Protein AF-A0A2D6LUP7-F1 (afdb_monomer_lite)

Sequence (105 aa):
MKGVFFRERPFLVLDGVRQMGKVWLNSSFPSGHSFMAFLGLVIFGRYKKLKVFLIVFAFLTLFSRVYLGMHYPSDVVFGGLLGYIVGLFVIWLDEKKYLKVFKLK

Structure (mmCIF, N/CA/C/O backbone):
data_AF-A0A2D6LUP7-F1
#
_entry.id   AF-A0A2D6LUP7-F1
#
loop_
_atom_site.group_PDB
_atom_site.id
_atom_site.type_symbol
_atom_site.label_atom_id
_atom_site.label_alt_id
_atom_site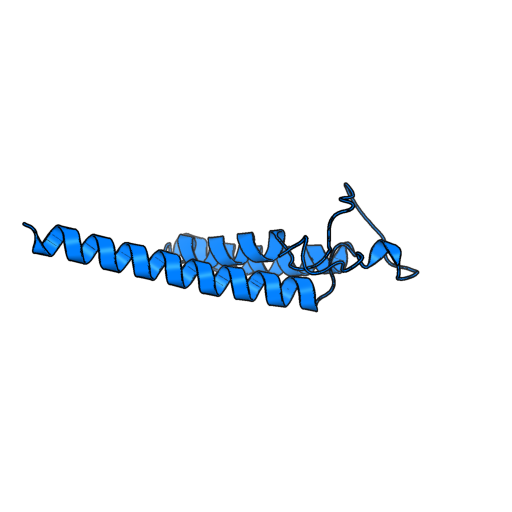.label_comp_id
_atom_site.label_asym_id
_atom_site.label_entity_id
_atom_site.label_seq_id
_atom_site.pdbx_PDB_ins_code
_atom_site.Cartn_x
_atom_site.Cartn_y
_atom_site.Cartn_z
_atom_site.occupancy
_atom_site.B_iso_or_equiv
_atom_site.auth_seq_id
_atom_site.auth_comp_id
_atom_site.auth_asym_id
_atom_site.auth_atom_id
_atom_site.pdbx_PDB_model_num
ATOM 1 N N . MET A 1 1 ? -2.090 -15.728 -6.026 1.00 59.78 1 MET A N 1
ATOM 2 C CA . MET A 1 1 ? -2.022 -14.648 -7.043 1.00 59.78 1 MET A CA 1
ATOM 3 C C . MET A 1 1 ? -0.710 -14.637 -7.824 1.00 59.78 1 MET A C 1
ATOM 5 O O . MET A 1 1 ? -0.777 -14.708 -9.040 1.00 59.78 1 MET A O 1
ATOM 9 N N . LYS A 1 2 ? 0.469 -14.623 -7.181 1.00 57.81 2 LYS A N 1
ATOM 10 C CA . LYS A 1 2 ? 1.764 -14.596 -7.899 1.00 57.81 2 LYS A CA 1
ATOM 11 C C . LYS A 1 2 ? 2.043 -15.786 -8.834 1.00 57.81 2 LYS A C 1
ATOM 13 O O . LYS A 1 2 ? 2.766 -15.615 -9.797 1.00 57.81 2 LYS A O 1
ATOM 18 N N . GLY A 1 3 ? 1.481 -16.964 -8.563 1.00 59.12 3 GLY A N 1
ATOM 19 C CA . GLY A 1 3 ? 1.578 -18.131 -9.457 1.00 59.12 3 GLY A CA 1
ATOM 20 C C . GLY A 1 3 ? 0.499 -18.197 -10.545 1.00 59.12 3 GLY A C 1
ATOM 21 O O . GLY A 1 3 ? 0.471 -19.158 -11.293 1.00 59.12 3 GLY A O 1
ATOM 22 N N . VAL A 1 4 ? -0.412 -17.216 -10.593 1.00 60.06 4 VAL A N 1
ATOM 23 C CA . VAL A 1 4 ? -1.506 -17.151 -11.583 1.00 60.06 4 VAL A CA 1
ATOM 24 C C . VAL A 1 4 ? -1.176 -16.135 -12.675 1.00 60.06 4 VAL A C 1
ATOM 26 O O . VAL A 1 4 ? -1.429 -16.376 -13.847 1.00 60.06 4 VAL A O 1
ATOM 29 N N . PHE A 1 5 ? -0.565 -15.009 -12.297 1.00 62.94 5 PHE A N 1
ATOM 30 C CA . PHE A 1 5 ? -0.082 -14.002 -13.235 1.00 62.94 5 PHE A CA 1
ATOM 31 C C . PHE A 1 5 ? 1.429 -14.148 -13.390 1.00 62.94 5 PHE A C 1
ATOM 33 O O . PHE A 1 5 ? 2.164 -13.771 -12.482 1.00 62.94 5 PHE A O 1
ATOM 40 N N . PHE A 1 6 ? 1.910 -14.661 -14.520 1.00 73.56 6 PHE A N 1
ATOM 41 C CA . PHE A 1 6 ? 3.342 -14.730 -14.839 1.00 73.56 6 PHE A CA 1
ATOM 42 C C . PHE A 1 6 ? 3.825 -13.401 -15.425 1.00 73.56 6 PHE A C 1
ATOM 44 O O . PHE A 1 6 ? 4.205 -13.311 -16.586 1.00 73.56 6 PHE A O 1
ATOM 51 N N . ARG A 1 7 ? 3.751 -12.330 -14.625 1.00 79.50 7 ARG A N 1
ATOM 52 C CA . ARG A 1 7 ? 4.235 -11.015 -15.048 1.00 79.50 7 ARG A CA 1
ATOM 53 C C . ARG A 1 7 ? 5.719 -10.890 -14.729 1.00 79.50 7 ARG A C 1
ATOM 55 O O . ARG A 1 7 ? 6.096 -10.892 -13.553 1.00 79.50 7 ARG A O 1
ATOM 62 N N . GLU A 1 8 ? 6.534 -10.754 -15.765 1.00 82.75 8 GLU A N 1
ATOM 63 C CA . GLU A 1 8 ? 7.959 -10.448 -15.637 1.00 82.75 8 GLU A CA 1
ATOM 64 C C . GLU A 1 8 ? 8.168 -9.087 -14.967 1.00 82.75 8 GLU A C 1
ATOM 66 O O . GLU A 1 8 ? 7.295 -8.216 -14.992 1.00 82.75 8 GLU A O 1
ATOM 71 N N . ARG A 1 9 ? 9.312 -8.905 -14.308 1.00 81.94 9 ARG A N 1
ATOM 72 C CA . ARG A 1 9 ? 9.628 -7.657 -13.603 1.00 81.94 9 ARG A CA 1
ATOM 73 C C . ARG A 1 9 ? 10.212 -6.622 -14.570 1.00 81.94 9 ARG A C 1
ATOM 75 O O . ARG A 1 9 ? 10.909 -7.022 -15.496 1.00 81.94 9 ARG A O 1
ATOM 82 N N . PRO A 1 10 ? 9.998 -5.311 -14.346 1.00 81.12 10 PRO A N 1
ATOM 83 C CA . PRO A 1 10 ? 10.447 -4.268 -15.272 1.00 81.12 10 PRO A CA 1
ATOM 84 C C . PRO A 1 10 ? 11.936 -4.352 -15.636 1.00 81.12 10 PRO A C 1
ATOM 86 O O . PRO A 1 10 ? 12.270 -4.244 -16.808 1.00 81.12 10 PRO A O 1
ATOM 89 N N . PHE A 1 11 ? 12.817 -4.620 -14.665 1.00 79.56 11 PHE A N 1
ATOM 90 C CA . PHE A 1 11 ? 14.265 -4.722 -14.905 1.00 79.56 11 PHE A CA 1
ATOM 91 C C . PHE A 1 11 ? 14.699 -5.895 -15.803 1.00 79.56 11 PHE A C 1
ATOM 93 O O . PHE A 1 11 ? 15.853 -5.931 -16.210 1.00 79.56 11 PHE A O 1
ATOM 100 N N . LEU A 1 12 ? 13.822 -6.872 -16.069 1.00 78.88 12 LEU A N 1
ATOM 101 C CA . LEU A 1 12 ? 14.122 -7.994 -16.967 1.00 78.88 12 LEU A CA 1
ATOM 102 C C . LEU A 1 12 ? 13.835 -7.665 -18.436 1.00 78.88 12 LEU A C 1
ATOM 104 O O . LEU A 1 12 ? 14.376 -8.331 -19.309 1.00 78.88 12 LEU A O 1
ATOM 108 N N . VAL A 1 13 ? 12.965 -6.683 -18.699 1.00 81.62 13 VAL A N 1
ATOM 109 C CA . VAL A 1 13 ? 12.361 -6.471 -20.028 1.00 81.62 13 VAL A CA 1
ATOM 110 C C . VAL A 1 13 ? 12.603 -5.061 -20.565 1.00 81.62 13 VAL A C 1
ATOM 112 O O . VAL A 1 13 ? 12.589 -4.853 -21.772 1.00 81.62 13 VAL A O 1
ATOM 115 N N . LEU A 1 14 ? 12.790 -4.073 -19.686 1.00 81.25 14 LEU A N 1
ATOM 116 C CA . LEU A 1 14 ? 12.957 -2.675 -20.071 1.00 81.25 14 LEU A CA 1
ATOM 117 C C . LEU A 1 14 ? 14.419 -2.241 -19.957 1.00 81.25 14 LEU A C 1
ATOM 119 O O . LEU A 1 14 ? 15.001 -2.257 -18.869 1.00 81.25 14 LEU A O 1
ATOM 123 N N . ASP A 1 15 ? 14.966 -1.759 -21.069 1.00 74.56 15 ASP A N 1
ATOM 124 C CA . ASP A 1 15 ? 16.282 -1.132 -21.107 1.00 74.56 15 ASP A CA 1
ATOM 125 C C . ASP A 1 15 ? 16.301 0.178 -20.304 1.00 74.56 15 ASP A C 1
ATOM 127 O O . ASP A 1 15 ? 15.327 0.932 -20.251 1.00 74.56 15 ASP A O 1
ATOM 131 N N . GLY A 1 16 ? 17.425 0.454 -19.639 1.00 75.88 16 GLY A N 1
ATOM 132 C CA . GLY A 1 16 ? 17.606 1.663 -18.824 1.00 75.88 16 GLY A CA 1
ATOM 133 C C . GLY A 1 16 ? 16.980 1.606 -17.424 1.00 75.88 16 GLY A C 1
ATOM 134 O O . GLY A 1 16 ? 17.138 2.548 -16.643 1.00 75.88 16 GLY A O 1
ATOM 135 N N . VAL A 1 17 ? 16.323 0.504 -17.048 1.00 77.00 17 VAL A N 1
ATOM 136 C CA . VAL A 1 17 ? 15.818 0.309 -15.683 1.00 77.00 17 VAL A CA 1
ATOM 137 C C . VAL A 1 17 ? 16.953 -0.135 -14.762 1.00 77.00 17 VAL A C 1
ATOM 139 O O . VAL A 1 17 ? 17.414 -1.275 -14.791 1.00 77.00 17 VAL A O 1
ATOM 142 N N . ARG A 1 18 ? 17.400 0.774 -13.891 1.00 73.25 18 ARG A N 1
ATOM 143 C CA . ARG A 1 18 ? 18.456 0.478 -12.918 1.00 73.25 18 ARG A CA 1
ATOM 144 C C . ARG A 1 18 ? 17.913 -0.372 -11.768 1.00 73.25 18 ARG A C 1
ATOM 146 O O . ARG A 1 18 ? 17.299 0.141 -10.835 1.00 73.25 18 ARG A O 1
ATOM 153 N N . GLN A 1 19 ? 18.193 -1.669 -11.810 1.00 73.88 19 GLN A N 1
ATOM 154 C CA . GLN A 1 19 ? 17.902 -2.582 -10.711 1.00 73.88 19 GLN A CA 1
ATOM 155 C C . GLN A 1 19 ? 18.833 -2.307 -9.520 1.00 73.88 19 GLN A C 1
ATOM 157 O O . GLN A 1 19 ? 20.056 -2.305 -9.662 1.00 73.88 19 GLN A O 1
ATOM 162 N N . MET A 1 20 ? 18.270 -2.130 -8.323 1.00 68.38 20 MET A N 1
ATOM 163 C CA . MET A 1 20 ? 19.053 -2.041 -7.085 1.00 68.38 20 MET A CA 1
ATOM 164 C C . MET A 1 20 ? 18.507 -3.002 -6.024 1.00 68.38 20 MET A C 1
ATOM 166 O O . MET A 1 20 ? 17.333 -2.944 -5.656 1.00 68.38 20 MET A O 1
ATOM 170 N N . GLY A 1 21 ? 19.378 -3.874 -5.507 1.00 70.56 21 GLY A N 1
ATOM 171 C CA . GLY A 1 21 ? 19.074 -4.813 -4.422 1.00 70.56 21 GLY A CA 1
ATOM 172 C C . GLY A 1 21 ? 18.841 -6.264 -4.863 1.00 70.56 21 GLY A C 1
ATOM 173 O O . GLY A 1 21 ? 19.099 -6.646 -6.004 1.00 70.56 21 GLY A O 1
ATOM 174 N N . LYS A 1 22 ? 18.378 -7.091 -3.912 1.00 74.50 22 LYS A N 1
ATOM 175 C CA . LYS A 1 22 ? 18.201 -8.544 -4.077 1.00 74.50 22 LYS A CA 1
ATOM 176 C C . LYS A 1 22 ? 17.040 -8.876 -5.020 1.00 74.50 22 LYS A C 1
ATOM 178 O O . LYS A 1 22 ? 15.909 -8.429 -4.809 1.00 74.50 22 LYS A O 1
ATOM 183 N N . VAL A 1 23 ? 17.323 -9.716 -6.012 1.00 69.00 23 VAL A N 1
ATOM 184 C CA . VAL A 1 23 ? 16.359 -10.162 -7.024 1.00 69.00 23 VAL A CA 1
ATOM 185 C C . VAL A 1 23 ? 15.550 -11.348 -6.531 1.00 69.00 23 VAL A C 1
ATOM 187 O O . VAL A 1 23 ? 16.081 -12.278 -5.928 1.00 69.00 23 VAL A O 1
ATOM 190 N N . TRP A 1 24 ? 14.260 -11.328 -6.853 1.00 68.88 24 TRP A N 1
ATOM 191 C CA . TRP A 1 24 ? 13.381 -12.479 -6.721 1.00 68.88 24 TRP A CA 1
ATOM 192 C C . TRP A 1 24 ? 12.809 -12.807 -8.098 1.00 68.88 24 TRP A C 1
ATOM 194 O O . TRP A 1 24 ? 12.109 -11.977 -8.676 1.00 68.88 24 TRP A O 1
ATOM 204 N N . LEU A 1 25 ? 13.058 -14.022 -8.590 1.00 68.50 25 LEU A N 1
ATOM 205 C CA . LEU A 1 25 ? 12.558 -14.533 -9.878 1.00 68.50 25 LEU A CA 1
ATOM 206 C C . LEU A 1 25 ? 11.075 -14.954 -9.822 1.00 68.50 25 LEU A C 1
ATOM 208 O O . LEU A 1 25 ? 10.621 -15.820 -10.558 1.00 68.50 25 LEU A O 1
ATOM 212 N N . ASN A 1 26 ? 10.306 -14.359 -8.912 1.00 71.56 26 ASN A N 1
ATOM 213 C CA . ASN A 1 26 ? 8.868 -14.565 -8.807 1.00 71.56 26 ASN A CA 1
ATOM 214 C C . ASN A 1 26 ? 8.106 -13.432 -9.501 1.00 71.56 26 ASN A C 1
ATOM 216 O O . ASN A 1 26 ? 8.640 -12.336 -9.685 1.00 71.56 26 ASN A O 1
ATOM 220 N N . SER A 1 27 ? 6.836 -13.693 -9.823 1.00 77.00 27 SER A N 1
ATOM 221 C CA . SER A 1 27 ? 5.964 -12.729 -10.497 1.00 77.00 27 SER A CA 1
ATOM 222 C C . SER A 1 27 ? 5.998 -11.333 -9.869 1.00 77.00 27 SER A C 1
ATOM 224 O O . SER A 1 27 ? 5.950 -11.168 -8.637 1.00 77.00 27 SER A O 1
ATOM 226 N N . SER A 1 28 ? 6.043 -10.332 -10.752 1.00 73.31 28 SER A N 1
ATOM 227 C CA . SER A 1 28 ? 5.937 -8.913 -10.425 1.00 73.31 28 SER A CA 1
ATOM 228 C C . SER A 1 28 ? 4.562 -8.554 -9.858 1.00 73.31 28 SER A C 1
ATOM 230 O O . SER A 1 28 ? 4.459 -7.666 -9.012 1.00 73.31 28 SER A O 1
ATOM 232 N N . PHE A 1 29 ? 3.504 -9.259 -10.268 1.00 78.12 29 PHE A N 1
ATOM 233 C CA . PHE A 1 29 ? 2.133 -8.918 -9.905 1.00 78.12 29 PHE A CA 1
ATOM 234 C C . PHE A 1 29 ? 1.534 -9.876 -8.860 1.00 78.12 29 PHE A C 1
ATOM 236 O O . PHE A 1 29 ? 1.617 -11.098 -9.008 1.00 78.12 29 PHE A O 1
ATOM 243 N N . PRO A 1 30 ? 0.832 -9.362 -7.834 1.00 81.69 30 PRO A N 1
ATOM 244 C CA . PRO A 1 30 ? 0.801 -7.973 -7.369 1.00 81.69 30 PRO A CA 1
ATOM 245 C C . PRO A 1 30 ? 2.000 -7.639 -6.458 1.00 81.69 30 PRO A C 1
ATOM 247 O O . PRO A 1 30 ? 2.686 -8.531 -5.937 1.00 81.69 30 PRO A O 1
ATOM 250 N N . SER A 1 31 ? 2.238 -6.348 -6.207 1.00 84.94 31 SER A N 1
ATOM 251 C CA . SER A 1 31 ? 3.285 -5.909 -5.275 1.00 84.94 31 SER A CA 1
ATOM 252 C C . SER A 1 31 ? 2.934 -6.265 -3.825 1.00 84.94 31 SER A C 1
ATOM 254 O O . SER A 1 31 ? 2.060 -5.658 -3.204 1.00 84.94 31 SER A O 1
ATOM 256 N N . GLY A 1 32 ? 3.674 -7.219 -3.251 1.00 86.88 32 GLY A N 1
ATOM 257 C CA . GLY A 1 32 ? 3.526 -7.608 -1.842 1.00 86.88 32 GLY A CA 1
ATOM 258 C C . GLY A 1 32 ? 3.931 -6.506 -0.855 1.00 86.88 32 GLY A C 1
ATOM 259 O O . GLY A 1 32 ? 3.308 -6.366 0.191 1.00 86.88 32 GLY A O 1
ATOM 260 N N . HIS A 1 33 ? 4.926 -5.681 -1.202 1.00 88.50 33 HIS A N 1
ATOM 261 C CA . HIS A 1 33 ? 5.335 -4.544 -0.366 1.00 88.50 33 HIS A CA 1
ATOM 262 C C . HIS A 1 33 ? 4.224 -3.494 -0.283 1.00 88.50 33 HIS A C 1
ATOM 264 O O . HIS A 1 33 ? 3.921 -2.998 0.798 1.00 88.50 33 HIS A O 1
ATOM 270 N N . SER A 1 34 ? 3.580 -3.200 -1.416 1.00 91.88 34 SER A N 1
ATOM 271 C CA . SER A 1 34 ? 2.465 -2.251 -1.479 1.00 91.88 34 SER A CA 1
ATOM 272 C C . SER A 1 34 ? 1.250 -2.767 -0.713 1.00 91.88 34 SER A C 1
ATOM 274 O O . SER A 1 34 ? 0.640 -2.006 0.033 1.00 91.88 34 SER A O 1
ATOM 276 N N . PHE A 1 35 ? 0.958 -4.067 -0.832 1.00 93.75 35 PHE A N 1
ATOM 277 C CA . PHE A 1 35 ? -0.084 -4.733 -0.050 1.00 93.75 35 PHE A CA 1
ATOM 278 C C . PHE A 1 35 ? 0.139 -4.573 1.455 1.00 93.75 35 PHE A C 1
ATOM 280 O O . PHE A 1 35 ? -0.733 -4.058 2.151 1.00 93.75 35 PHE A O 1
ATOM 287 N N . MET A 1 36 ? 1.318 -4.953 1.957 1.00 93.44 36 MET A N 1
ATOM 288 C CA . MET A 1 36 ? 1.609 -4.891 3.393 1.00 93.44 36 MET A CA 1
ATOM 289 C C . MET A 1 36 ? 1.622 -3.454 3.925 1.00 93.44 36 MET A C 1
ATOM 291 O O 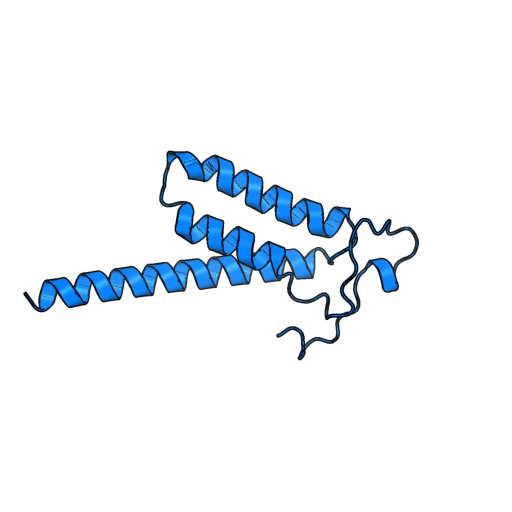. MET A 1 36 ? 1.122 -3.206 5.020 1.00 93.44 36 MET A O 1
ATOM 295 N N . ALA A 1 37 ? 2.142 -2.499 3.149 1.00 93.88 37 ALA A N 1
ATOM 296 C CA . ALA A 1 37 ? 2.182 -1.095 3.545 1.00 93.88 37 ALA A CA 1
ATOM 297 C C . ALA A 1 37 ? 0.776 -0.495 3.712 1.00 93.88 37 ALA A C 1
ATOM 299 O O . ALA A 1 37 ? 0.503 0.155 4.721 1.00 93.88 37 ALA A O 1
ATOM 300 N N . PHE A 1 38 ? -0.135 -0.748 2.767 1.00 94.69 38 PHE A N 1
ATOM 301 C CA . PHE A 1 38 ? -1.515 -0.256 2.855 1.00 94.69 38 PHE A CA 1
ATOM 302 C C . PHE A 1 38 ? -2.351 -1.020 3.886 1.00 94.69 38 PHE A C 1
ATOM 304 O O . PHE A 1 38 ? -3.144 -0.403 4.595 1.00 94.69 38 PHE A O 1
ATOM 311 N N . LEU A 1 39 ? -2.133 -2.328 4.038 1.00 94.56 39 LEU A N 1
ATOM 312 C CA . LEU A 1 39 ? -2.745 -3.119 5.108 1.00 94.56 39 LEU A CA 1
ATOM 313 C C . LEU A 1 39 ? -2.361 -2.568 6.490 1.00 94.56 39 LEU A C 1
ATOM 315 O O . LEU A 1 39 ? -3.226 -2.310 7.328 1.00 94.56 39 LEU A O 1
ATOM 319 N N . GLY A 1 40 ? -1.064 -2.334 6.708 1.00 92.50 40 GLY A N 1
ATOM 320 C CA . GLY A 1 40 ? -0.545 -1.739 7.937 1.00 92.50 40 GLY A CA 1
ATOM 321 C C . GLY A 1 40 ? -1.079 -0.326 8.168 1.00 92.50 40 GLY A C 1
ATOM 322 O O . GLY A 1 40 ? -1.500 -0.009 9.280 1.00 92.50 40 GLY A O 1
ATOM 323 N N . LEU A 1 41 ? -1.145 0.504 7.122 1.00 94.81 41 LEU A N 1
ATOM 324 C CA . LEU A 1 41 ? -1.758 1.830 7.199 1.00 94.81 41 LEU A CA 1
ATOM 325 C C . LEU A 1 41 ? -3.209 1.759 7.692 1.00 94.81 41 LEU A C 1
ATOM 327 O O . LEU A 1 41 ? -3.587 2.549 8.552 1.00 94.81 41 LEU A O 1
ATOM 331 N N . VAL A 1 42 ? -4.021 0.829 7.190 1.00 94.12 42 VAL A N 1
ATOM 332 C CA . VAL A 1 42 ? -5.421 0.704 7.623 1.00 94.12 42 VAL A CA 1
ATOM 333 C C . VAL A 1 42 ? -5.512 0.224 9.072 1.00 94.12 42 VAL A C 1
ATOM 335 O O . VAL A 1 42 ? -6.178 0.861 9.887 1.00 94.12 42 VAL A O 1
ATOM 338 N N . ILE A 1 43 ? -4.793 -0.843 9.426 1.00 93.06 43 ILE A N 1
ATOM 339 C CA . ILE A 1 43 ? -4.873 -1.461 10.761 1.00 93.06 43 ILE A CA 1
ATOM 340 C C . ILE A 1 43 ? -4.297 -0.553 11.854 1.00 93.06 43 ILE A C 1
ATOM 342 O O . ILE A 1 43 ? -4.866 -0.453 12.944 1.00 93.06 43 ILE A O 1
ATOM 346 N N . PHE A 1 44 ? -3.164 0.103 11.599 1.00 91.69 44 PHE A N 1
ATOM 347 C CA . PHE A 1 44 ? -2.479 0.952 12.579 1.00 91.69 44 PHE A CA 1
ATOM 348 C C . PHE A 1 44 ? -2.844 2.437 12.439 1.00 91.69 44 PHE A C 1
ATOM 350 O O . PHE A 1 44 ? -2.611 3.220 13.358 1.00 91.69 44 PHE A O 1
ATOM 357 N N . GLY A 1 45 ? -3.498 2.842 11.349 1.00 89.69 45 GLY A N 1
ATOM 358 C CA . GLY A 1 45 ? -3.955 4.219 11.128 1.00 89.69 45 GLY A CA 1
ATOM 359 C C . GLY A 1 45 ? -5.025 4.697 12.113 1.00 89.69 45 GLY A C 1
ATOM 360 O O . GLY A 1 45 ? -5.258 5.903 12.216 1.00 89.69 45 GLY A O 1
ATOM 361 N N . ARG A 1 46 ? -5.632 3.782 12.885 1.00 86.62 46 ARG A N 1
ATOM 362 C CA . ARG A 1 46 ? -6.495 4.110 14.036 1.00 86.62 46 ARG A CA 1
ATOM 363 C C . ARG A 1 46 ? -5.753 4.858 15.148 1.00 86.62 46 ARG A C 1
ATOM 365 O O . ARG A 1 46 ? -6.362 5.633 15.883 1.00 86.62 46 ARG A O 1
ATOM 372 N N . TYR A 1 47 ? -4.433 4.695 15.246 1.00 90.56 47 TYR A N 1
ATOM 373 C CA . TYR A 1 47 ? -3.603 5.441 16.188 1.00 90.56 47 TYR A CA 1
ATOM 374 C C . TYR A 1 47 ? -3.264 6.818 15.601 1.00 90.56 47 TYR A C 1
ATOM 376 O O . TYR A 1 47 ? -2.333 6.958 14.808 1.00 90.56 47 TYR A O 1
ATOM 384 N N . LYS A 1 48 ? -4.006 7.863 16.009 1.00 86.62 48 LYS A N 1
ATOM 385 C CA . LYS A 1 48 ? -3.898 9.235 15.457 1.00 86.62 48 LYS A CA 1
ATOM 386 C C . LYS A 1 48 ? -2.461 9.769 15.381 1.00 86.62 48 LYS A C 1
ATOM 388 O O . LYS A 1 48 ? -2.110 10.406 14.395 1.00 86.62 48 LYS A O 1
ATOM 393 N N . LYS A 1 49 ? -1.628 9.464 16.385 1.00 91.88 49 LYS A N 1
ATOM 394 C CA . LYS A 1 49 ? -0.214 9.881 16.444 1.00 91.88 49 LYS A CA 1
ATOM 395 C C . LYS A 1 49 ? 0.645 9.283 15.321 1.00 91.88 49 LYS A C 1
ATOM 397 O O . LYS A 1 49 ? 1.614 9.902 14.909 1.00 91.88 49 LYS A O 1
ATOM 402 N N . LEU A 1 50 ? 0.288 8.097 14.826 1.00 91.31 50 LEU A N 1
ATOM 403 C CA . LEU A 1 50 ? 1.044 7.371 13.802 1.00 91.31 50 LEU A CA 1
ATOM 404 C C . LEU A 1 50 ? 0.456 7.536 12.399 1.00 91.31 50 LEU A C 1
ATOM 406 O O . LEU A 1 50 ? 1.140 7.255 11.422 1.00 91.31 50 LEU A O 1
ATOM 410 N N . LYS A 1 51 ? -0.791 8.004 12.268 1.00 89.19 51 LYS A N 1
ATOM 411 C CA . LYS A 1 51 ? -1.511 8.034 10.987 1.00 89.19 51 LYS A CA 1
ATOM 412 C C . LYS A 1 51 ? -0.757 8.788 9.890 1.00 89.19 51 LYS A C 1
ATOM 414 O O . LYS A 1 51 ? -0.599 8.256 8.799 1.00 89.19 51 LYS A O 1
ATOM 419 N N . VAL A 1 52 ? -0.270 9.998 10.175 1.00 93.75 52 VAL A N 1
ATOM 420 C CA . VAL A 1 52 ? 0.464 10.807 9.184 1.00 93.75 52 VAL A CA 1
ATOM 421 C C . VAL A 1 52 ? 1.753 10.104 8.761 1.00 93.75 52 VAL A C 1
ATOM 423 O O . VAL A 1 52 ? 2.007 9.958 7.569 1.00 93.75 52 VAL A O 1
ATOM 426 N N . PHE A 1 53 ? 2.517 9.590 9.729 1.00 95.12 53 PHE A N 1
ATOM 427 C CA . PHE A 1 53 ? 3.732 8.823 9.461 1.00 95.12 53 PHE A CA 1
ATOM 428 C C . PHE A 1 53 ? 3.451 7.594 8.587 1.00 95.12 53 PHE A C 1
ATOM 430 O O . PHE A 1 53 ? 4.143 7.374 7.599 1.00 95.12 53 PHE A O 1
ATOM 437 N N . LEU A 1 54 ? 2.403 6.827 8.898 1.00 93.25 54 LEU A N 1
ATOM 438 C CA . LEU A 1 54 ? 2.022 5.632 8.144 1.00 93.25 54 LEU A CA 1
ATOM 439 C C . LEU A 1 54 ? 1.564 5.958 6.720 1.00 93.25 54 LEU A C 1
ATOM 441 O O . LEU A 1 54 ? 1.869 5.197 5.805 1.00 93.25 54 LEU A O 1
ATOM 445 N N . ILE A 1 55 ? 0.860 7.078 6.517 1.00 93.25 55 ILE A N 1
ATOM 446 C CA . ILE A 1 55 ? 0.468 7.541 5.178 1.00 93.25 55 ILE A CA 1
ATOM 447 C C . ILE A 1 55 ? 1.727 7.820 4.359 1.00 93.25 55 ILE A C 1
ATOM 449 O O . ILE A 1 55 ? 1.901 7.250 3.283 1.00 93.25 55 ILE A O 1
ATOM 453 N N . VAL A 1 56 ? 2.632 8.643 4.894 1.00 95.75 56 VAL A N 1
ATOM 454 C CA . VAL A 1 56 ? 3.894 8.987 4.224 1.00 95.75 56 VAL A CA 1
ATOM 455 C C . VAL A 1 56 ? 4.713 7.727 3.942 1.00 95.75 56 VAL A C 1
ATOM 457 O O . VAL A 1 56 ? 5.165 7.523 2.818 1.00 95.75 56 VAL A O 1
ATOM 460 N N . PHE A 1 57 ? 4.840 6.833 4.922 1.00 94.69 57 PHE A N 1
ATOM 461 C CA . PHE A 1 57 ? 5.563 5.573 4.783 1.00 94.69 57 PHE A CA 1
ATOM 462 C C . PHE A 1 57 ? 4.970 4.666 3.695 1.00 94.69 57 PHE A C 1
ATOM 464 O O . PHE A 1 57 ? 5.713 4.081 2.900 1.00 94.69 57 PHE A O 1
ATOM 471 N N . ALA A 1 58 ? 3.640 4.573 3.605 1.00 92.69 58 ALA A N 1
ATOM 472 C CA . ALA A 1 58 ? 2.977 3.793 2.568 1.00 92.69 58 ALA A CA 1
ATOM 473 C C . ALA A 1 58 ? 3.273 4.356 1.171 1.00 92.69 58 ALA A C 1
ATOM 475 O O . ALA A 1 58 ? 3.704 3.609 0.291 1.00 92.69 58 ALA A O 1
ATOM 476 N N . PHE A 1 59 ? 3.138 5.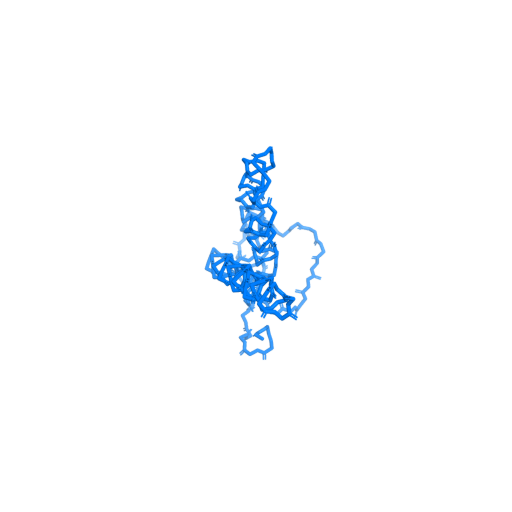669 0.972 1.00 93.81 59 PHE A N 1
ATOM 477 C CA . PHE A 1 59 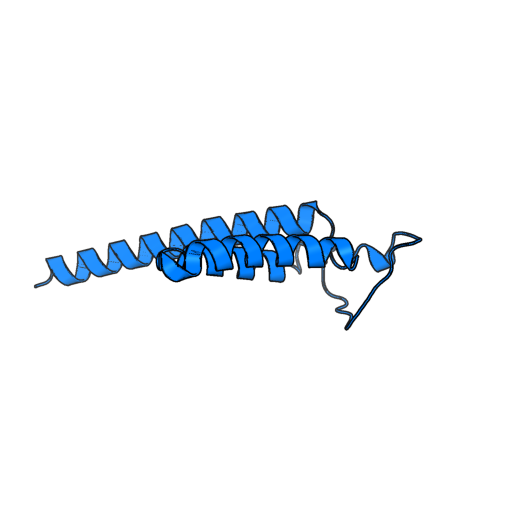? 3.438 6.302 -0.317 1.00 93.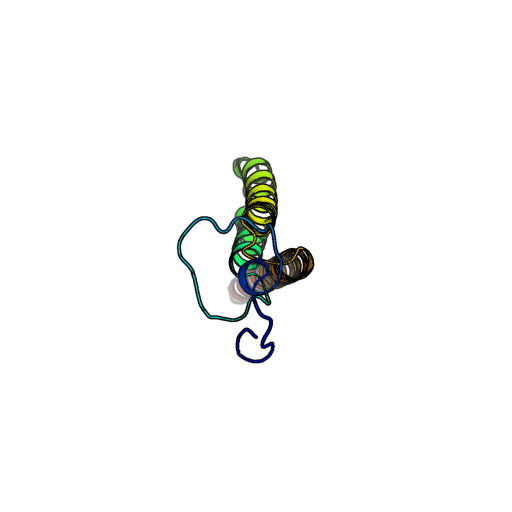81 59 PHE A CA 1
ATOM 478 C C . PHE A 1 59 ? 4.924 6.224 -0.695 1.00 93.81 59 PHE A C 1
ATOM 480 O O . PHE A 1 59 ? 5.243 5.929 -1.848 1.00 93.81 59 PHE A O 1
ATOM 487 N N . LEU A 1 60 ? 5.840 6.385 0.264 1.00 94.50 60 LEU A N 1
ATOM 488 C CA . LEU A 1 60 ? 7.275 6.177 0.033 1.00 94.50 60 LEU A CA 1
ATOM 489 C C . LEU A 1 60 ? 7.584 4.728 -0.356 1.00 94.50 60 LEU A C 1
ATOM 491 O O . LEU A 1 60 ? 8.410 4.480 -1.235 1.00 94.50 60 LEU A O 1
ATOM 495 N N . THR A 1 61 ? 6.885 3.759 0.240 1.00 92.31 61 THR A N 1
ATOM 496 C CA . THR A 1 61 ? 7.027 2.348 -0.135 1.00 92.31 61 THR A CA 1
ATOM 497 C C . THR A 1 61 ? 6.595 2.127 -1.584 1.00 92.31 61 THR A C 1
ATOM 499 O O . THR A 1 61 ? 7.347 1.508 -2.340 1.00 92.31 61 THR A O 1
ATOM 502 N N . LEU A 1 62 ? 5.445 2.677 -1.994 1.00 92.56 62 LEU A N 1
ATOM 503 C CA . LEU A 1 62 ? 4.957 2.643 -3.381 1.00 92.56 62 LEU A CA 1
ATOM 504 C C . LEU A 1 62 ? 5.996 3.214 -4.349 1.00 92.56 62 LEU A C 1
ATOM 506 O O . LEU A 1 62 ? 6.404 2.527 -5.289 1.00 92.56 62 LEU A O 1
ATOM 510 N N . PHE A 1 63 ? 6.462 4.433 -4.069 1.00 91.50 63 PHE A N 1
ATOM 511 C CA . PHE A 1 63 ? 7.465 5.116 -4.877 1.00 91.50 63 PHE A CA 1
ATOM 512 C C . PHE A 1 63 ? 8.750 4.292 -4.991 1.00 91.50 63 PHE A C 1
ATOM 514 O O . PHE A 1 63 ? 9.225 4.055 -6.098 1.00 91.50 63 PHE A O 1
ATOM 521 N N . SER A 1 64 ? 9.261 3.754 -3.878 1.00 89.38 64 SER A N 1
ATOM 522 C CA . SER A 1 64 ? 10.488 2.949 -3.882 1.00 89.38 64 SER A CA 1
ATOM 523 C C . SER A 1 64 ? 10.396 1.727 -4.801 1.00 89.38 64 SER A C 1
ATOM 525 O O . SER A 1 64 ? 11.387 1.339 -5.411 1.00 89.38 64 SER A O 1
ATOM 527 N N . ARG A 1 65 ? 9.219 1.093 -4.912 1.00 89.12 65 ARG A N 1
ATOM 528 C CA . ARG A 1 65 ? 9.059 -0.123 -5.725 1.00 89.12 65 ARG A CA 1
ATOM 529 C C . ARG A 1 65 ? 9.084 0.174 -7.221 1.00 89.12 65 ARG A C 1
ATOM 531 O O . ARG A 1 65 ? 9.600 -0.654 -7.970 1.00 89.12 65 ARG A O 1
ATOM 538 N N . VAL A 1 66 ? 8.564 1.333 -7.621 1.00 89.06 66 VAL A N 1
ATOM 539 C CA . VAL A 1 66 ? 8.617 1.811 -9.009 1.00 89.06 66 VAL A CA 1
ATOM 540 C C . VAL A 1 66 ? 10.007 2.360 -9.327 1.00 89.06 66 VAL A C 1
ATOM 542 O O . VAL A 1 66 ? 10.605 1.957 -10.316 1.00 89.06 66 VAL A O 1
ATOM 545 N N . TYR A 1 67 ? 10.555 3.211 -8.454 1.00 87.81 67 TYR A N 1
ATOM 546 C CA . TYR A 1 67 ? 11.858 3.856 -8.644 1.00 87.81 67 TYR A CA 1
ATOM 547 C C . TYR A 1 67 ? 13.008 2.851 -8.786 1.00 87.81 67 TYR A C 1
ATOM 549 O O . TYR A 1 67 ? 13.889 3.029 -9.618 1.00 87.81 67 TYR A O 1
ATOM 557 N N . LEU A 1 68 ? 12.981 1.759 -8.016 1.00 85.62 68 LEU A N 1
ATOM 558 C CA . LEU A 1 68 ? 13.991 0.698 -8.103 1.00 85.62 68 LEU A CA 1
ATOM 559 C C . LEU A 1 68 ? 13.781 -0.265 -9.285 1.00 85.62 68 LEU A C 1
ATOM 561 O O . LEU A 1 68 ? 14.480 -1.274 -9.373 1.00 85.62 68 LEU A O 1
ATOM 565 N N . GLY A 1 69 ? 12.776 -0.032 -10.135 1.00 81.94 69 GLY A N 1
ATOM 566 C CA . GLY A 1 69 ? 12.479 -0.904 -11.273 1.00 81.94 69 GLY A CA 1
ATOM 567 C C . GLY A 1 69 ? 11.934 -2.282 -10.893 1.00 81.94 69 GLY A C 1
ATOM 568 O O . GLY A 1 69 ? 11.918 -3.197 -11.714 1.00 81.94 69 GLY A O 1
ATOM 569 N N . MET A 1 70 ? 11.505 -2.464 -9.641 1.00 82.25 70 MET A N 1
ATOM 570 C CA . MET A 1 70 ? 11.133 -3.779 -9.108 1.00 82.25 70 MET A CA 1
ATOM 571 C C . MET A 1 70 ? 9.708 -4.191 -9.470 1.00 82.25 70 MET A C 1
ATOM 573 O O . MET A 1 70 ? 9.413 -5.390 -9.454 1.00 82.25 70 MET A O 1
ATOM 577 N N . HIS A 1 71 ? 8.838 -3.213 -9.733 1.00 86.81 71 HIS A N 1
ATOM 578 C CA . HIS A 1 71 ? 7.418 -3.389 -10.017 1.00 86.81 71 HIS A CA 1
ATOM 579 C C . HIS A 1 71 ? 6.902 -2.292 -10.953 1.00 86.81 71 HIS A C 1
ATOM 581 O O . HIS A 1 71 ? 7.342 -1.144 -10.874 1.00 86.81 71 HIS A O 1
ATOM 587 N N . TYR A 1 72 ? 5.921 -2.625 -11.791 1.00 88.00 72 TYR A N 1
ATOM 588 C CA . TYR A 1 72 ? 5.215 -1.628 -12.594 1.00 88.00 72 TYR A CA 1
ATOM 589 C C . TYR A 1 72 ? 4.304 -0.762 -11.711 1.00 88.00 72 TYR A C 1
ATOM 591 O O . TYR A 1 72 ? 3.783 -1.268 -10.712 1.00 88.00 72 TYR A O 1
ATOM 599 N N . PRO A 1 73 ? 4.001 0.494 -12.096 1.00 88.19 73 PRO A N 1
ATOM 600 C CA . PRO A 1 73 ? 3.037 1.327 -11.372 1.00 88.19 73 PRO A CA 1
ATOM 601 C C . PRO A 1 73 ? 1.699 0.615 -11.110 1.00 88.19 73 PRO A C 1
ATOM 603 O O . PRO A 1 73 ? 1.163 0.688 -10.007 1.00 88.19 73 PRO A O 1
ATOM 606 N N . SER A 1 74 ? 1.205 -0.167 -12.077 1.00 88.56 74 SER A N 1
ATOM 607 C CA . SER A 1 74 ? -0.018 -0.968 -11.928 1.00 88.56 74 SER A CA 1
ATOM 608 C C . SER A 1 74 ? 0.090 -2.079 -10.877 1.00 88.56 74 SER A C 1
ATOM 610 O O . SER A 1 74 ? -0.863 -2.288 -10.127 1.00 88.56 74 SER A O 1
ATOM 612 N N . ASP A 1 75 ? 1.242 -2.749 -10.747 1.00 87.56 75 ASP A N 1
ATOM 613 C CA . ASP A 1 75 ? 1.454 -3.782 -9.717 1.00 87.56 75 ASP A CA 1
ATOM 614 C C . ASP A 1 75 ? 1.363 -3.192 -8.308 1.00 87.56 75 ASP A C 1
ATOM 616 O O . ASP A 1 75 ? 0.893 -3.837 -7.365 1.00 87.56 75 ASP A O 1
ATOM 620 N N . VAL A 1 76 ? 1.860 -1.964 -8.174 1.00 90.00 76 VAL A N 1
ATOM 621 C CA . VAL A 1 76 ? 1.975 -1.238 -6.917 1.00 90.00 76 VAL A CA 1
ATOM 622 C C . VAL A 1 76 ? 0.621 -0.643 -6.513 1.00 90.00 76 VAL A C 1
ATOM 624 O O . VAL A 1 76 ? 0.227 -0.796 -5.355 1.00 90.00 76 VAL A O 1
ATOM 627 N N . VAL A 1 77 ? -0.123 -0.058 -7.458 1.00 91.50 77 VAL A N 1
ATOM 628 C CA . VAL A 1 77 ? -1.493 0.440 -7.235 1.00 91.50 77 VAL A CA 1
ATOM 629 C C . VAL A 1 77 ? -2.431 -0.701 -6.850 1.00 91.50 77 VAL A C 1
ATOM 631 O O . VAL A 1 77 ? -3.104 -0.619 -5.824 1.00 91.50 77 VAL A O 1
ATOM 634 N N . PHE A 1 78 ? -2.438 -1.796 -7.615 1.00 91.94 78 PHE A N 1
ATOM 635 C CA . PHE A 1 78 ? -3.317 -2.930 -7.328 1.00 91.94 78 PHE A CA 1
ATOM 636 C C . PHE A 1 78 ? -2.953 -3.620 -6.008 1.00 91.94 78 PHE A C 1
ATOM 638 O O . PHE A 1 78 ? -3.834 -3.948 -5.214 1.00 91.94 78 PHE A O 1
ATOM 645 N N . GLY A 1 79 ? -1.654 -3.787 -5.731 1.00 90.56 79 GLY A N 1
ATOM 646 C CA . GLY A 1 79 ? -1.183 -4.304 -4.448 1.00 90.56 79 GLY A CA 1
ATOM 647 C C . GLY A 1 79 ? -1.644 -3.442 -3.268 1.00 90.56 79 GLY A C 1
ATOM 648 O O . GLY A 1 79 ? -2.170 -3.978 -2.297 1.00 90.56 79 GLY A O 1
ATOM 649 N N . GLY A 1 80 ? -1.504 -2.115 -3.370 1.00 93.38 80 GLY A N 1
ATOM 650 C CA . GLY A 1 80 ? -1.968 -1.166 -2.352 1.00 93.38 80 GLY A CA 1
ATOM 651 C C . GLY A 1 80 ? -3.483 -1.206 -2.141 1.00 93.38 80 GLY A C 1
ATOM 652 O O . GLY A 1 80 ? -3.937 -1.304 -1.002 1.00 93.38 80 GLY A O 1
ATOM 653 N N . LEU A 1 81 ? -4.266 -1.215 -3.225 1.00 94.31 81 LEU A N 1
ATOM 654 C CA . LEU A 1 81 ? -5.728 -1.299 -3.161 1.00 94.31 81 LEU A CA 1
ATOM 655 C C . LEU A 1 81 ? -6.199 -2.593 -2.482 1.00 94.31 81 LEU A C 1
ATOM 657 O O . LEU A 1 81 ? -7.045 -2.546 -1.591 1.00 94.31 81 LEU A O 1
ATOM 661 N N . LEU A 1 82 ? -5.614 -3.738 -2.849 1.00 93.44 82 LEU A N 1
ATOM 662 C CA . LEU A 1 82 ? -5.903 -5.010 -2.183 1.00 93.44 82 LEU A CA 1
ATOM 663 C C . LEU A 1 82 ? -5.565 -4.960 -0.690 1.00 93.44 82 LEU A C 1
ATOM 665 O O . LEU A 1 82 ? -6.365 -5.408 0.127 1.00 93.44 82 LEU A O 1
ATOM 669 N N . GLY A 1 83 ? -4.405 -4.403 -0.330 1.00 92.69 83 GLY A N 1
ATOM 670 C CA . GLY A 1 83 ? -3.992 -4.252 1.068 1.00 92.69 83 GLY A CA 1
ATOM 671 C C . GLY A 1 83 ? -4.974 -3.405 1.873 1.00 92.69 83 GLY A C 1
ATOM 672 O O . GLY A 1 83 ? -5.344 -3.771 2.988 1.00 92.69 83 GLY A O 1
ATOM 673 N N . TYR A 1 84 ? -5.455 -2.313 1.279 1.00 94.25 84 TYR A N 1
ATOM 674 C CA . TYR A 1 84 ? -6.451 -1.433 1.879 1.00 94.25 84 TYR A CA 1
ATOM 675 C C . TYR A 1 84 ? -7.789 -2.148 2.121 1.00 94.25 84 TYR A C 1
ATOM 677 O O . TYR A 1 84 ? -8.301 -2.133 3.240 1.00 94.25 84 TYR A O 1
ATOM 685 N N . ILE A 1 85 ? -8.327 -2.826 1.099 1.00 95.69 85 ILE A N 1
ATOM 686 C CA . ILE A 1 85 ? -9.599 -3.565 1.187 1.00 95.69 85 ILE A CA 1
ATOM 687 C C . ILE A 1 85 ? -9.511 -4.671 2.243 1.00 95.69 85 ILE A C 1
ATOM 689 O O . ILE A 1 85 ? -10.402 -4.795 3.083 1.00 95.69 85 ILE A O 1
ATOM 693 N N . VAL A 1 86 ? -8.423 -5.449 2.242 1.00 94.69 86 VAL A N 1
ATOM 694 C CA . VAL A 1 86 ? -8.210 -6.499 3.248 1.00 94.69 86 VAL A CA 1
ATOM 695 C C . VAL A 1 86 ? -8.101 -5.896 4.647 1.00 94.69 86 VAL A C 1
ATOM 697 O O . VAL A 1 86 ? -8.680 -6.439 5.582 1.00 94.69 86 VAL A O 1
ATOM 700 N N . GLY A 1 87 ? -7.430 -4.754 4.807 1.00 93.12 87 GLY A N 1
ATOM 701 C CA . GLY A 1 87 ? -7.360 -4.059 6.092 1.00 93.12 87 GLY A CA 1
ATOM 702 C C . GLY A 1 87 ? -8.729 -3.640 6.620 1.00 93.12 87 GLY A C 1
ATOM 703 O O . GLY A 1 87 ? -9.022 -3.868 7.793 1.00 93.12 87 GLY A O 1
ATOM 704 N N . LEU A 1 88 ? -9.590 -3.092 5.759 1.00 93.06 88 LEU A N 1
ATOM 705 C CA . LEU A 1 88 ? -10.963 -2.745 6.135 1.00 93.06 88 LEU A CA 1
ATOM 706 C C . LEU A 1 88 ? -11.769 -3.986 6.525 1.00 93.06 88 LEU A C 1
ATOM 708 O O . LEU A 1 88 ? -12.485 -3.965 7.522 1.00 93.06 88 LEU A O 1
ATOM 712 N N . PHE A 1 89 ? -11.617 -5.079 5.776 1.00 93.56 89 PHE A N 1
ATOM 713 C CA . PHE A 1 89 ? -12.275 -6.345 6.085 1.00 93.56 89 PHE A CA 1
ATOM 714 C C . PHE A 1 89 ? -11.830 -6.915 7.440 1.00 93.56 89 PHE A C 1
ATOM 716 O O . PHE A 1 89 ? -12.664 -7.377 8.217 1.00 93.56 89 PHE A O 1
ATOM 723 N N . VAL A 1 90 ? -10.536 -6.832 7.761 1.00 92.06 90 VAL A N 1
ATOM 724 C CA . VAL A 1 90 ? -9.994 -7.248 9.063 1.00 92.06 90 VAL A CA 1
ATOM 725 C C . VAL A 1 90 ? -10.583 -6.412 10.200 1.00 92.06 90 VAL A C 1
ATOM 727 O O . VAL A 1 90 ? -11.015 -6.985 11.198 1.00 92.06 90 VAL A O 1
ATOM 730 N N . ILE A 1 91 ? -10.654 -5.086 10.048 1.00 90.38 91 ILE A N 1
ATOM 731 C CA . ILE A 1 91 ? -11.278 -4.204 11.050 1.00 90.38 91 ILE A CA 1
ATOM 732 C C . ILE A 1 91 ? -12.759 -4.552 11.231 1.00 90.38 91 ILE A C 1
ATOM 734 O O . ILE A 1 91 ? -13.223 -4.703 12.356 1.00 90.38 91 ILE A O 1
ATOM 738 N N . TRP A 1 92 ? -13.490 -4.747 10.135 1.00 90.44 92 TRP A N 1
ATOM 739 C CA . TRP A 1 92 ? -14.904 -5.117 10.183 1.00 90.44 92 TRP A CA 1
ATOM 740 C C . TRP A 1 92 ? -15.144 -6.446 10.919 1.00 90.44 92 TRP A C 1
ATOM 742 O O . TRP A 1 92 ? -16.080 -6.561 11.716 1.00 90.44 92 TRP A O 1
ATOM 752 N N . LEU A 1 93 ? -14.294 -7.452 10.685 1.00 90.06 93 LEU A N 1
ATOM 753 C CA . LEU A 1 93 ? -14.351 -8.725 11.408 1.00 90.06 93 LEU A CA 1
ATOM 754 C C . LEU A 1 93 ? -14.073 -8.549 12.905 1.00 90.06 93 LEU A C 1
ATOM 756 O O . LEU A 1 93 ? -14.745 -9.183 13.724 1.00 90.06 93 LEU A O 1
ATOM 760 N N . ASP A 1 94 ? -13.105 -7.702 13.255 1.00 86.88 94 ASP A N 1
ATOM 761 C CA . ASP A 1 94 ? -12.759 -7.393 14.643 1.00 86.88 94 ASP A CA 1
ATOM 762 C C . ASP A 1 94 ? -13.959 -6.761 15.365 1.00 86.88 94 ASP A C 1
ATOM 764 O O . ASP A 1 94 ? -14.432 -7.291 16.372 1.00 86.88 94 ASP A O 1
ATOM 768 N N . GLU A 1 95 ? -14.563 -5.721 14.785 1.00 83.38 95 GLU A N 1
ATOM 769 C CA . GLU A 1 95 ? -15.749 -5.048 15.337 1.00 83.38 95 GLU A CA 1
ATOM 770 C C . GLU A 1 95 ? -16.942 -6.000 15.516 1.00 83.38 95 GLU A C 1
ATOM 772 O O . GLU A 1 95 ? -17.596 -6.014 16.565 1.00 83.38 95 GLU A O 1
ATOM 777 N N . LYS A 1 96 ? -17.208 -6.862 14.526 1.00 78.62 96 LYS A N 1
ATOM 778 C CA . LYS A 1 96 ? -18.256 -7.894 14.610 1.00 78.62 96 LYS A CA 1
ATOM 779 C C . LYS A 1 96 ? -18.007 -8.864 15.763 1.00 78.62 96 LYS A C 1
ATOM 781 O O . LYS A 1 96 ? -18.961 -9.256 16.438 1.00 78.62 96 LYS A O 1
ATOM 786 N N . LYS A 1 97 ? -16.752 -9.263 15.993 1.00 73.88 97 LYS A N 1
ATOM 787 C CA . LYS A 1 97 ? -16.369 -10.175 17.079 1.00 73.88 97 LYS A CA 1
ATOM 788 C C . LYS A 1 97 ? -16.515 -9.500 18.444 1.00 73.88 97 LYS A C 1
ATOM 790 O O . LYS A 1 97 ? -17.112 -10.102 19.337 1.00 73.88 97 LYS A O 1
ATOM 795 N N . TYR A 1 98 ? -16.071 -8.249 18.575 1.00 61.78 98 TYR A N 1
ATOM 796 C CA . TYR A 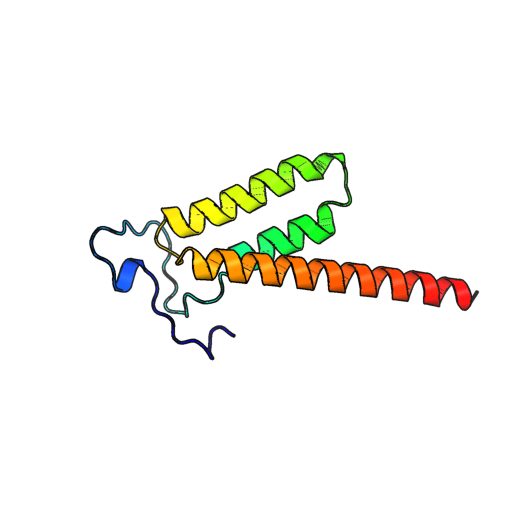1 98 ? -16.254 -7.434 19.781 1.00 61.78 98 TYR A CA 1
ATOM 797 C C . TYR A 1 98 ? -17.735 -7.298 20.169 1.00 61.78 98 TYR A C 1
ATOM 799 O O . TYR A 1 98 ? -18.099 -7.564 21.315 1.00 61.78 98 TYR A O 1
ATOM 807 N N . LEU A 1 99 ? -18.613 -6.981 19.211 1.00 62.22 99 LEU A N 1
ATOM 808 C CA . LEU A 1 99 ? -20.057 -6.856 19.457 1.00 62.22 99 LEU A CA 1
ATOM 809 C C . LEU A 1 99 ? -20.726 -8.187 19.839 1.00 62.22 99 LEU A C 1
ATOM 811 O O . LEU A 1 99 ? -21.690 -8.198 20.605 1.00 62.22 99 LEU A O 1
ATOM 815 N N . LYS A 1 100 ? -20.231 -9.318 19.323 1.00 62.53 100 LYS A N 1
ATOM 816 C CA . LYS A 1 100 ? -20.784 -10.648 19.623 1.00 62.53 100 LYS A CA 1
ATOM 817 C C . LYS A 1 100 ? -20.443 -11.112 21.041 1.00 62.53 100 LYS A C 1
ATOM 819 O O . LYS A 1 100 ? -21.302 -11.685 21.699 1.00 62.53 100 LYS A O 1
ATOM 824 N N . VAL A 1 101 ? -19.228 -10.832 21.522 1.00 63.50 101 VAL A N 1
ATOM 825 C CA . VAL A 1 101 ? -18.798 -11.147 22.899 1.00 63.50 101 VAL A CA 1
ATOM 826 C C . VAL A 1 101 ? -19.603 -10.353 23.931 1.00 63.50 101 VAL A C 1
ATOM 828 O O . VAL A 1 101 ? -19.966 -10.898 24.967 1.00 63.50 101 VAL A O 1
ATOM 831 N N . PHE A 1 102 ? -19.925 -9.090 23.643 1.00 55.31 102 PHE A N 1
ATOM 832 C CA . PHE A 1 102 ? -20.665 -8.230 24.574 1.00 55.31 102 PHE A CA 1
ATOM 833 C C . PHE A 1 102 ? -22.167 -8.543 24.648 1.00 55.31 102 PHE A C 1
ATOM 835 O O . PHE A 1 102 ? -22.777 -8.293 25.674 1.00 55.31 102 PHE A O 1
ATOM 842 N N . LYS A 1 103 ? -22.763 -9.111 23.589 1.00 54.72 103 LYS A N 1
ATOM 843 C CA . LYS A 1 103 ? -24.161 -9.593 23.598 1.00 54.72 103 LYS A CA 1
ATOM 844 C C . LYS A 1 103 ? -24.355 -10.953 24.285 1.00 54.72 103 LYS A C 1
ATOM 846 O O . LYS A 1 103 ? -25.491 -11.381 24.444 1.00 54.72 103 LYS A O 1
ATOM 851 N N . LEU A 1 104 ? -23.266 -11.654 24.606 1.00 57.53 104 LEU A N 1
ATOM 852 C CA . LEU A 1 104 ? -23.274 -12.957 25.284 1.00 57.53 104 LEU A CA 1
ATOM 853 C C . LEU A 1 104 ? -22.952 -12.848 26.788 1.00 57.53 104 LEU A C 1
ATOM 855 O O . LEU A 1 104 ? -22.862 -13.874 27.458 1.00 57.53 104 LEU A O 1
ATOM 859 N N . LYS A 1 105 ? -22.760 -11.627 27.298 1.00 48.62 105 LYS A N 1
ATOM 860 C CA . LYS A 1 105 ? -22.733 -11.292 28.726 1.00 48.62 105 LYS A CA 1
ATOM 861 C C . LYS A 1 105 ? -24.017 -10.564 29.089 1.00 48.62 105 LYS A C 1
ATOM 863 O O . LYS A 1 105 ? -24.434 -10.725 30.251 1.00 48.62 105 LYS A O 1
#

Radius of gyration: 17.03 Å; chains: 1; bounding box: 43×29×50 Å

Foldseek 3Di:
DQVVDQADFQVVPDPPQAADDDDDNTHQAADQQLLQLLLCLLQVCVPVVCNVVSVVVSVVSLVVCVNNSGHDNVNNVVSNVNSNVVSVVVVVVVVVVVVVVVVVD

Secondary structure (DSSP, 8-state):
-TTT--PPPHHHHSTT----S----S--SS-HHHHHHHHHHHHHTTSHHHHHHHHHHHHHHHHHHHHTTSS-HHHHHHHHHHHHHHHHHHHHHHHHHHHHHHTT-

pLDDT: mean 83.16, std 11.78, range [48.62, 95.75]